Protein AF-A0AA86VGI3-F1 (afdb_monomer_lite)

Foldseek 3Di:
DDPDDDDDDDDDDPDDDQDDQPDKDKDKDKDWDDPDPCGVVQLVCLQVVLVKAWPDKDKDFDPPDPDPPPPPPPPRDPDDTTIMIITMITDHPVDPSNVSSVVSVVVD

Secondary structure (DSSP, 8-state):
-------------SSPP---SSS---EEEEEE--S-TTHHHHHHHHHHTTT--EEEEEEEE-TT-------SSS----PPPPEEEEEEESS-TTSHHHHHHHHHTT--

InterPro domains:
  IPR002912 ACT domain [PS51671] (28-108)
  IPR018528 Prephenate dehydratase, conserved site [PS00858] (54-61)
  IPR045865 ACT-like domain [SSF55021] (9-106)

pLDDT: mean 83.91, std 16.11, range [47.12, 97.94]

Radius of gyration: 18.21 Å; chains: 1; bounding box: 41×30×55 Å

Organism: NCBI:txid92480

Structure (mmCIF, N/CA/C/O backbone):
data_AF-A0AA86VGI3-F1
#
_entry.id   AF-A0AA86VGI3-F1
#
loop_
_atom_site.group_PDB
_atom_site.id
_atom_site.type_symbol
_atom_site.label_atom_id
_atom_site.label_alt_id
_atom_site.label_comp_id
_atom_site.label_asym_id
_atom_site.label_entity_id
_atom_site.label_seq_id
_atom_site.pdbx_PDB_ins_code
_atom_site.Cartn_x
_atom_site.Cartn_y
_atom_site.Cartn_z
_atom_site.occupancy
_atom_site.B_iso_or_equiv
_atom_site.auth_seq_id
_atom_site.auth_comp_id
_atom_site.auth_asym_id
_atom_site.auth_atom_id
_atom_site.pdbx_PDB_model_num
ATOM 1 N N . ASP A 1 1 ? 21.665 -10.154 22.690 1.00 64.69 1 ASP A N 1
ATOM 2 C CA . ASP A 1 1 ? 20.332 -10.640 22.320 1.00 64.69 1 ASP A CA 1
ATOM 3 C C . ASP A 1 1 ? 19.443 -9.427 22.180 1.00 64.69 1 ASP A C 1
ATOM 5 O O . ASP A 1 1 ? 19.381 -8.642 23.121 1.00 64.69 1 ASP A O 1
ATOM 9 N N . ASP A 1 2 ? 18.902 -9.194 20.989 1.00 74.00 2 ASP A N 1
ATOM 10 C CA . ASP A 1 2 ? 18.098 -8.004 20.701 1.00 74.00 2 ASP A CA 1
ATOM 11 C C . ASP A 1 2 ? 16.620 -8.390 20.852 1.00 74.00 2 ASP A C 1
ATOM 13 O O . ASP A 1 2 ? 16.109 -9.223 20.109 1.00 74.00 2 ASP A O 1
ATOM 17 N N . GLY A 1 3 ? 15.941 -7.865 21.875 1.00 77.88 3 GLY A N 1
ATOM 18 C CA . GLY A 1 3 ? 14.634 -8.353 22.350 1.00 77.88 3 GLY A CA 1
ATOM 19 C C . GLY A 1 3 ? 13.433 -8.061 21.438 1.00 77.88 3 GLY A C 1
ATOM 20 O O . GLY A 1 3 ? 12.292 -8.141 21.889 1.00 77.88 3 GLY A O 1
ATOM 21 N N . ALA A 1 4 ? 13.659 -7.692 20.178 1.00 84.31 4 ALA A N 1
ATOM 22 C CA . ALA A 1 4 ? 12.652 -7.154 19.265 1.00 84.31 4 ALA A CA 1
ATOM 23 C C . ALA A 1 4 ? 12.276 -8.132 18.136 1.00 84.31 4 ALA A C 1
ATOM 25 O O . ALA A 1 4 ? 12.256 -7.776 16.957 1.00 84.31 4 ALA A O 1
ATOM 26 N N . HIS A 1 5 ? 11.951 -9.379 18.476 1.00 91.56 5 HIS A N 1
ATOM 27 C CA . HIS A 1 5 ? 11.417 -10.341 17.509 1.00 91.56 5 HIS A CA 1
ATOM 28 C C . HIS A 1 5 ? 9.892 -10.296 17.487 1.00 91.56 5 HIS A C 1
ATOM 30 O O . HIS A 1 5 ? 9.224 -10.708 18.433 1.00 91.56 5 HIS A O 1
ATOM 36 N N . VAL A 1 6 ? 9.333 -9.818 16.377 1.00 93.38 6 VAL A N 1
ATOM 37 C CA . VAL A 1 6 ? 7.885 -9.752 16.168 1.00 93.38 6 VAL A CA 1
ATOM 38 C C . VAL A 1 6 ? 7.544 -10.401 14.834 1.00 93.38 6 VAL A C 1
ATOM 40 O O . VAL A 1 6 ? 8.138 -10.083 13.808 1.00 93.38 6 VAL A O 1
ATOM 43 N N . THR A 1 7 ? 6.559 -11.300 14.843 1.00 94.44 7 THR A N 1
ATOM 44 C CA . THR A 1 7 ? 5.993 -11.897 13.626 1.00 94.44 7 THR A CA 1
ATOM 45 C C . THR A 1 7 ? 4.589 -11.350 13.406 1.00 94.44 7 THR A C 1
ATOM 47 O O . THR A 1 7 ? 3.741 -11.432 14.294 1.00 94.44 7 THR A O 1
ATOM 50 N N . ARG A 1 8 ? 4.328 -10.794 12.220 1.00 94.38 8 ARG A N 1
ATOM 51 C CA . ARG A 1 8 ? 3.002 -10.299 11.831 1.00 94.38 8 ARG A CA 1
ATOM 52 C C . ARG A 1 8 ? 2.252 -11.368 11.039 1.00 94.38 8 ARG A C 1
ATOM 54 O O . ARG A 1 8 ? 2.747 -11.833 10.017 1.00 94.38 8 ARG A O 1
ATOM 61 N N . PHE A 1 9 ? 1.035 -11.685 11.4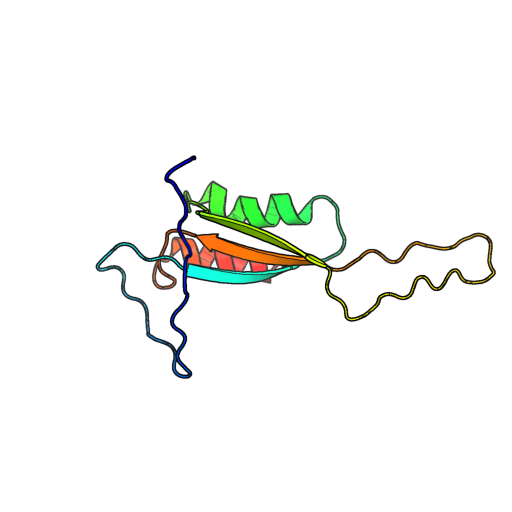69 1.00 96.56 9 PHE A N 1
ATOM 62 C CA . PHE A 1 9 ? 0.120 -12.590 10.770 1.00 96.56 9 PHE A CA 1
ATOM 63 C C . PHE A 1 9 ? -1.018 -11.810 10.099 1.00 96.56 9 PHE A C 1
ATOM 65 O O . PHE A 1 9 ? -1.392 -10.728 10.557 1.00 96.56 9 PHE A O 1
ATOM 72 N N . LEU A 1 10 ? -1.574 -12.369 9.021 1.00 94.62 10 LEU A N 1
ATOM 73 C CA . LEU A 1 10 ? -2.773 -11.864 8.354 1.00 94.62 10 LEU A CA 1
ATOM 74 C C . LEU A 1 10 ? -3.896 -12.895 8.517 1.00 94.62 10 LEU A C 1
ATOM 76 O O . LEU A 1 10 ? -3.688 -14.076 8.245 1.00 94.62 10 LEU A O 1
ATOM 80 N N . ILE A 1 11 ? -5.074 -12.452 8.951 1.00 94.62 11 ILE A N 1
ATOM 81 C CA . ILE A 1 11 ? -6.277 -13.290 9.006 1.00 94.62 11 ILE A CA 1
ATOM 82 C C . ILE A 1 11 ? -7.057 -13.040 7.717 1.00 94.62 11 ILE A C 1
ATOM 84 O O . ILE A 1 11 ? -7.384 -11.894 7.415 1.00 94.62 11 ILE A O 1
ATOM 88 N N . ILE A 1 12 ? -7.332 -14.099 6.958 1.00 94.31 12 ILE A N 1
ATOM 89 C CA . ILE A 1 12 ? -8.018 -14.021 5.663 1.00 94.31 12 ILE A CA 1
ATOM 90 C C . ILE A 1 12 ? -9.376 -14.721 5.722 1.00 94.31 12 ILE A C 1
ATOM 92 O O . ILE A 1 12 ? -9.537 -15.738 6.396 1.00 94.31 12 ILE A O 1
ATOM 96 N N . ALA A 1 13 ? -10.344 -14.177 4.990 1.00 94.25 13 ALA A N 1
ATOM 97 C CA . ALA A 1 13 ? -11.678 -14.735 4.810 1.00 94.25 13 ALA A CA 1
ATOM 98 C C . ALA A 1 13 ? -12.009 -14.794 3.312 1.00 94.25 13 ALA A C 1
ATOM 100 O O . ALA A 1 13 ? -11.400 -14.082 2.514 1.00 94.25 13 ALA A O 1
ATOM 101 N N . ARG A 1 14 ? -12.952 -15.663 2.929 1.00 95.06 14 ARG A N 1
ATOM 102 C CA . ARG A 1 14 ? -13.429 -15.748 1.538 1.00 95.06 14 ARG A CA 1
ATOM 103 C C . ARG A 1 14 ? -14.282 -14.544 1.158 1.00 95.06 14 ARG A C 1
ATOM 105 O O . ARG A 1 14 ? -14.101 -13.996 0.077 1.00 95.06 14 ARG A O 1
ATOM 112 N N . ASP A 1 15 ? -15.187 -14.158 2.050 1.00 94.75 15 ASP A N 1
ATOM 113 C CA . ASP A 1 15 ? -16.110 -13.060 1.802 1.00 94.75 15 ASP A CA 1
ATOM 114 C C . ASP A 1 15 ? -15.476 -11.723 2.205 1.00 94.75 15 ASP A C 1
ATOM 116 O O . ASP A 1 15 ? -14.847 -11.632 3.269 1.00 94.75 15 ASP A O 1
ATOM 120 N N . PRO A 1 16 ? -15.622 -10.676 1.375 1.00 87.81 16 PRO A N 1
ATOM 121 C CA . PRO A 1 16 ? -15.065 -9.371 1.674 1.00 87.81 16 PRO A CA 1
ATOM 122 C C . PRO A 1 16 ? -15.809 -8.729 2.845 1.00 87.81 16 PRO A C 1
ATOM 124 O O . PRO A 1 16 ? -17.038 -8.688 2.892 1.00 87.81 16 PRO A O 1
ATOM 127 N N . ILE A 1 17 ? -15.049 -8.157 3.773 1.00 86.19 17 ILE A N 1
ATOM 128 C CA . ILE A 1 17 ? -15.594 -7.279 4.806 1.00 86.19 17 ILE A CA 1
ATOM 129 C C . ILE A 1 17 ? -15.659 -5.877 4.208 1.00 86.19 17 ILE A C 1
ATOM 131 O O . ILE A 1 17 ? -14.635 -5.354 3.771 1.00 86.19 17 ILE A O 1
ATOM 135 N N . ILE A 1 18 ? -16.845 -5.265 4.196 1.00 85.75 18 ILE A N 1
ATOM 136 C CA . ILE A 1 18 ? -17.011 -3.878 3.749 1.00 85.75 18 ILE A CA 1
ATOM 137 C C . ILE A 1 18 ? -16.349 -2.967 4.795 1.00 85.75 18 ILE A C 1
ATOM 139 O O . ILE A 1 18 ? -16.802 -2.943 5.943 1.00 85.75 18 ILE A O 1
ATOM 143 N N . PRO A 1 19 ? -15.266 -2.248 4.453 1.00 85.31 19 PRO A N 1
ATOM 144 C CA . PRO A 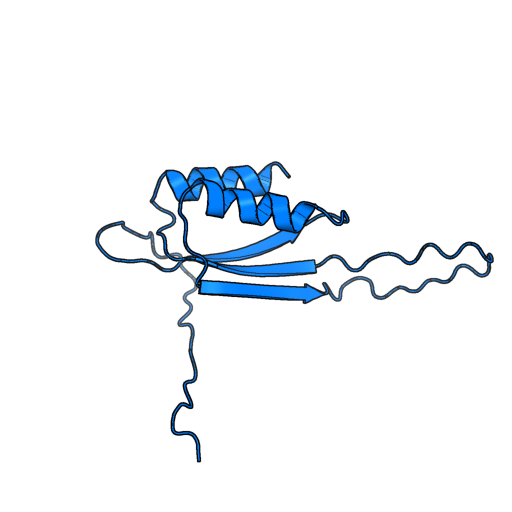1 19 ? -14.557 -1.435 5.426 1.00 85.31 19 PRO A CA 1
ATOM 145 C C . PRO A 1 19 ? -15.323 -0.134 5.696 1.00 85.31 19 PRO A C 1
ATOM 147 O O . PRO A 1 19 ? -15.827 0.505 4.776 1.00 85.31 19 PRO A O 1
ATOM 150 N N . GLY A 1 20 ? -15.404 0.257 6.968 1.00 91.38 20 GLY A N 1
ATOM 151 C CA . GLY A 1 20 ? -15.928 1.552 7.395 1.00 91.38 20 GLY A CA 1
ATOM 152 C C . GLY A 1 20 ? -14.846 2.632 7.408 1.00 91.38 20 GLY A C 1
ATOM 153 O O . GLY A 1 20 ? -13.759 2.464 6.852 1.00 91.38 20 GLY A O 1
ATOM 154 N N . THR A 1 21 ? -15.137 3.746 8.072 1.00 92.38 21 THR A N 1
ATOM 155 C CA . THR A 1 21 ? -14.181 4.834 8.361 1.00 92.38 21 THR A CA 1
ATOM 156 C C . THR A 1 21 ? -14.217 5.236 9.840 1.00 92.38 21 THR A C 1
ATOM 158 O O . THR A 1 21 ? -13.820 6.336 10.205 1.00 92.38 21 THR A O 1
ATOM 161 N N . ASP A 1 22 ? -14.745 4.363 10.696 1.00 94.25 22 ASP A N 1
ATOM 162 C CA . ASP A 1 22 ? -14.990 4.567 12.129 1.00 94.25 22 ASP A CA 1
ATOM 163 C C . ASP A 1 22 ? -13.735 4.407 13.002 1.00 94.25 22 ASP A C 1
ATOM 165 O O . ASP A 1 22 ? -13.737 4.761 14.180 1.00 94.25 22 ASP A O 1
ATOM 169 N N . ARG A 1 23 ? -12.648 3.882 12.432 1.00 93.38 23 ARG A N 1
ATOM 170 C CA . ARG A 1 23 ? -11.364 3.647 13.102 1.00 93.38 23 ARG A CA 1
ATOM 171 C C . ARG A 1 23 ? -10.219 3.654 12.087 1.00 93.38 23 ARG A C 1
ATOM 173 O O . ARG A 1 23 ? -10.487 3.661 10.888 1.00 93.38 23 ARG A O 1
ATOM 180 N N . PRO A 1 24 ? -8.948 3.626 12.518 1.00 93.00 24 PRO A N 1
ATOM 181 C CA . PRO A 1 24 ? -7.834 3.449 11.596 1.00 93.00 24 PRO A CA 1
ATOM 182 C C . PRO A 1 24 ? -7.923 2.104 10.866 1.00 93.00 24 PRO A C 1
ATOM 184 O O . PRO A 1 24 ? -8.125 1.058 11.489 1.00 93.00 24 PRO A O 1
ATOM 187 N N . TYR A 1 25 ? -7.734 2.133 9.549 1.00 95.56 25 TYR A N 1
ATOM 188 C CA . TYR A 1 25 ? -7.683 0.946 8.700 1.00 95.56 25 TYR A CA 1
ATOM 189 C C . TYR A 1 25 ? -6.313 0.820 8.049 1.00 95.56 25 TYR A C 1
ATOM 191 O O . TYR A 1 25 ? -5.644 1.809 7.755 1.00 95.56 25 TYR A O 1
ATOM 199 N N . LYS A 1 26 ? -5.922 -0.426 7.792 1.00 95.69 26 LYS A N 1
ATOM 200 C CA . LYS A 1 26 ? -4.810 -0.757 6.911 1.00 95.69 26 LYS A CA 1
ATOM 201 C C . LYS A 1 26 ? -5.369 -1.496 5.709 1.00 95.69 26 LYS A C 1
ATOM 203 O O . LYS A 1 26 ? -6.094 -2.474 5.882 1.00 95.69 26 LYS A O 1
ATOM 208 N N . THR A 1 27 ? -5.013 -1.035 4.522 1.00 95.88 27 THR A N 1
ATOM 209 C CA . THR A 1 27 ? -5.381 -1.669 3.261 1.00 95.88 27 THR A CA 1
ATOM 210 C C . THR A 1 27 ? -4.128 -2.250 2.625 1.00 95.88 27 THR A C 1
ATOM 212 O O . THR A 1 27 ? -3.099 -1.581 2.555 1.00 95.88 27 THR A O 1
ATOM 215 N N . SER A 1 28 ? -4.222 -3.499 2.176 1.00 95.81 28 SER A N 1
ATOM 216 C CA . SER A 1 28 ? -3.156 -4.201 1.466 1.00 95.81 28 SER A CA 1
ATOM 217 C C . SER A 1 28 ? -3.589 -4.426 0.024 1.00 95.81 28 SER A C 1
ATOM 219 O O . SER A 1 28 ? -4.671 -4.969 -0.203 1.00 95.81 28 SER A O 1
ATOM 221 N N . ILE A 1 29 ? -2.756 -4.036 -0.941 1.00 95.06 29 ILE A N 1
ATOM 222 C CA . ILE A 1 29 ? -2.995 -4.302 -2.365 1.00 95.06 29 ILE A CA 1
ATOM 223 C C . ILE A 1 29 ? -1.771 -4.949 -3.010 1.00 95.06 29 ILE A C 1
ATOM 225 O O . ILE A 1 29 ? -0.645 -4.841 -2.516 1.00 95.06 29 ILE A O 1
ATOM 229 N N . VAL A 1 30 ? -2.012 -5.601 -4.142 1.00 94.06 30 VAL A N 1
ATOM 230 C CA . VAL A 1 30 ? -0.975 -6.056 -5.061 1.00 94.06 30 VAL A CA 1
ATOM 231 C C . VAL A 1 30 ? -1.284 -5.518 -6.449 1.00 94.06 30 VAL A C 1
ATOM 233 O O . VAL A 1 30 ? -2.434 -5.565 -6.883 1.00 94.06 30 VAL A O 1
ATOM 236 N N . PHE A 1 31 ? -0.272 -5.005 -7.136 1.00 90.44 31 PHE A N 1
ATOM 237 C CA . PHE A 1 31 ? -0.391 -4.543 -8.517 1.00 90.44 31 PHE A CA 1
ATOM 238 C C . PHE A 1 31 ? 0.890 -4.851 -9.296 1.00 90.44 31 PHE A C 1
ATOM 240 O O . PHE A 1 31 ? 1.942 -5.119 -8.712 1.00 90.44 31 PHE A O 1
ATOM 247 N N . SER A 1 32 ? 0.785 -4.861 -10.621 1.00 87.69 32 SER A N 1
ATOM 248 C CA . SER A 1 32 ? 1.920 -4.963 -11.538 1.00 87.69 32 SER A CA 1
ATOM 249 C C . SER A 1 32 ? 1.997 -3.697 -12.365 1.00 87.69 32 SER A C 1
ATOM 251 O O . SER A 1 32 ? 0.954 -3.191 -12.762 1.00 87.69 32 SER A O 1
ATOM 253 N N . LEU A 1 33 ? 3.209 -3.260 -12.673 1.00 80.75 33 LEU A N 1
ATOM 254 C CA . LEU A 1 33 ? 3.453 -2.141 -13.573 1.00 80.75 33 LEU A CA 1
ATOM 255 C C . LEU A 1 33 ? 4.076 -2.651 -14.873 1.00 80.75 33 LEU A C 1
ATOM 257 O O . LEU A 1 33 ? 4.649 -3.752 -14.908 1.00 80.75 33 LEU A O 1
ATOM 261 N N . ASP A 1 34 ? 3.937 -1.858 -15.926 1.00 75.44 34 ASP A N 1
ATOM 262 C CA . ASP A 1 34 ? 4.618 -2.095 -17.192 1.00 75.44 34 ASP A CA 1
ATOM 263 C C . ASP A 1 34 ? 6.111 -1.747 -17.104 1.00 75.44 34 ASP A C 1
ATOM 265 O O . ASP A 1 34 ? 6.612 -1.255 -16.093 1.00 75.44 34 ASP A O 1
ATOM 269 N N . GLU A 1 35 ? 6.865 -2.135 -18.130 1.00 69.69 35 GLU A N 1
ATOM 270 C CA . GLU A 1 35 ? 8.325 -2.058 -18.125 1.00 69.69 35 GLU A CA 1
ATOM 271 C C . GLU A 1 35 ? 8.800 -0.639 -18.467 1.00 69.69 35 GLU A C 1
ATOM 273 O O . GLU A 1 35 ? 9.159 -0.357 -19.606 1.00 69.69 35 GLU A O 1
ATOM 278 N N . ASP A 1 36 ? 8.837 0.240 -17.465 1.00 78.94 36 ASP A N 1
ATOM 279 C CA . ASP A 1 36 ? 9.502 1.544 -17.539 1.00 78.94 36 ASP A CA 1
ATOM 280 C C . ASP A 1 36 ? 10.164 1.885 -16.179 1.00 78.94 36 ASP A C 1
ATOM 282 O O . ASP A 1 36 ? 9.606 1.580 -15.124 1.00 78.94 36 ASP A O 1
ATOM 286 N N . PRO A 1 37 ? 11.386 2.451 -16.141 1.00 77.00 37 PRO A N 1
ATOM 287 C CA . PRO A 1 37 ? 12.042 2.855 -14.895 1.00 77.00 37 PRO A CA 1
ATOM 288 C C . PRO A 1 37 ? 11.270 3.857 -14.009 1.00 77.00 37 PRO A C 1
ATOM 290 O O . PRO A 1 37 ? 11.564 3.924 -12.812 1.00 77.00 37 PRO A O 1
ATOM 293 N N . THR A 1 38 ? 10.331 4.647 -14.544 1.00 84.62 38 THR A N 1
ATOM 294 C CA . THR A 1 38 ? 9.622 5.715 -13.807 1.00 84.62 38 THR A CA 1
ATOM 295 C C . THR A 1 38 ? 8.326 5.257 -13.147 1.00 84.62 38 THR A C 1
ATOM 297 O O . THR A 1 38 ? 7.918 5.838 -12.141 1.00 84.62 38 THR A O 1
ATOM 300 N N . VAL A 1 39 ? 7.716 4.179 -13.638 1.00 85.19 39 VAL A N 1
ATOM 301 C CA . VAL A 1 39 ? 6.351 3.752 -13.264 1.00 85.19 39 VAL A CA 1
ATOM 302 C C . VAL A 1 39 ? 6.158 3.531 -11.771 1.00 85.19 39 VAL A C 1
ATOM 304 O O . VAL A 1 39 ? 5.098 3.826 -11.230 1.00 85.19 39 VAL A O 1
ATOM 307 N N . LEU A 1 40 ? 7.174 3.039 -11.052 1.00 89.12 40 LEU A N 1
ATOM 308 C CA . LEU A 1 40 ? 7.042 2.866 -9.606 1.00 89.12 40 LEU A CA 1
ATOM 309 C C . LEU A 1 40 ? 6.948 4.217 -8.893 1.00 89.12 40 LEU A C 1
ATOM 311 O O . LEU A 1 40 ? 6.194 4.353 -7.936 1.00 89.12 40 LEU A O 1
ATOM 315 N N . PHE A 1 41 ? 7.716 5.212 -9.331 1.00 91.38 41 PHE A N 1
ATOM 316 C CA . PHE A 1 41 ? 7.654 6.547 -8.746 1.00 91.38 41 PHE A CA 1
ATOM 317 C C . PHE A 1 41 ? 6.283 7.189 -8.986 1.00 91.38 41 PHE A C 1
ATOM 319 O O . PHE A 1 41 ? 5.704 7.738 -8.049 1.00 91.38 41 PHE A O 1
ATOM 326 N N . GLU A 1 42 ? 5.747 7.058 -10.198 1.00 90.44 42 GLU A N 1
ATOM 327 C CA . GLU A 1 42 ? 4.415 7.550 -10.576 1.00 90.44 42 GLU A CA 1
ATOM 328 C C . GLU A 1 42 ? 3.318 6.882 -9.732 1.00 90.44 42 GLU A C 1
ATOM 330 O O . GLU A 1 42 ? 2.574 7.567 -9.019 1.00 90.44 42 GLU A O 1
ATOM 335 N N . ALA A 1 43 ? 3.351 5.549 -9.646 1.00 91.81 43 ALA A N 1
ATOM 336 C CA . ALA A 1 43 ? 2.439 4.762 -8.825 1.00 91.81 43 ALA A CA 1
ATOM 337 C C . ALA A 1 43 ? 2.485 5.154 -7.335 1.00 91.81 43 ALA A C 1
ATOM 339 O O . ALA A 1 43 ? 1.451 5.289 -6.677 1.00 91.81 43 ALA A O 1
ATOM 340 N N . LEU A 1 44 ? 3.679 5.368 -6.768 1.00 94.50 44 LEU A N 1
ATOM 341 C CA . LEU A 1 44 ? 3.819 5.826 -5.378 1.00 94.50 44 LEU A CA 1
ATOM 342 C C . LEU A 1 44 ? 3.363 7.283 -5.199 1.00 94.50 44 LEU A C 1
ATOM 344 O O . LEU A 1 44 ? 2.828 7.637 -4.142 1.00 94.50 44 LEU A O 1
ATOM 348 N N . GLY A 1 45 ? 3.505 8.111 -6.236 1.00 95.56 45 GLY A N 1
ATOM 349 C CA . GLY A 1 45 ? 2.986 9.474 -6.297 1.00 95.56 45 GLY A CA 1
ATOM 350 C C . GLY A 1 45 ? 1.474 9.539 -6.075 1.00 95.56 45 GLY A C 1
ATOM 351 O O . GLY A 1 45 ? 1.006 10.416 -5.341 1.00 95.56 45 GLY A O 1
ATOM 352 N N . ALA A 1 46 ? 0.715 8.567 -6.596 1.00 94.94 46 ALA A N 1
ATOM 353 C CA . ALA A 1 46 ? -0.736 8.486 -6.407 1.00 94.94 46 ALA A CA 1
ATOM 354 C C . ALA A 1 46 ? -1.155 8.470 -4.921 1.00 94.94 46 ALA A C 1
ATOM 356 O O . ALA A 1 46 ? -2.194 9.043 -4.564 1.00 94.94 46 ALA A O 1
ATOM 357 N N . PHE A 1 47 ? -0.329 7.875 -4.052 1.00 96.94 47 PHE A N 1
ATOM 358 C CA . PHE A 1 47 ? -0.530 7.833 -2.600 1.00 96.94 47 PHE A CA 1
ATOM 359 C C . PHE A 1 47 ? 0.057 9.057 -1.895 1.00 96.94 47 PHE A C 1
ATOM 361 O O . PHE A 1 47 ? -0.620 9.685 -1.073 1.00 96.94 47 PHE A O 1
ATOM 368 N N . ALA A 1 48 ? 1.299 9.414 -2.231 1.00 97.00 48 ALA A N 1
ATOM 369 C CA . ALA A 1 48 ? 2.031 10.494 -1.577 1.00 97.00 48 ALA A CA 1
ATOM 370 C C . ALA A 1 48 ? 1.316 11.846 -1.732 1.00 97.00 48 ALA A C 1
ATOM 372 O O . ALA A 1 48 ? 1.106 12.551 -0.745 1.00 97.00 48 ALA A O 1
ATOM 373 N N . LEU A 1 49 ? 0.834 12.162 -2.940 1.00 96.75 49 LEU A N 1
ATOM 374 C CA . LEU A 1 49 ? 0.111 13.407 -3.234 1.00 96.75 49 LEU A CA 1
ATOM 375 C C . LEU A 1 49 ? -1.237 13.521 -2.500 1.00 96.75 49 LEU A C 1
ATOM 377 O O . LEU A 1 49 ? -1.832 14.595 -2.448 1.00 96.75 49 LEU A O 1
ATOM 381 N N . ARG A 1 50 ? -1.725 12.422 -1.914 1.00 96.81 50 ARG A N 1
ATOM 382 C CA . ARG A 1 50 ? -2.988 12.343 -1.165 1.00 96.81 50 ARG A CA 1
ATOM 383 C C . ARG A 1 50 ? -2.783 12.117 0.332 1.00 96.81 50 ARG A C 1
ATOM 385 O O . ARG A 1 50 ? -3.741 11.791 1.043 1.00 96.81 50 ARG A O 1
ATOM 392 N N . ASN A 1 51 ? -1.552 12.293 0.816 1.00 97.00 51 ASN A N 1
ATOM 393 C CA . ASN A 1 51 ? -1.166 12.080 2.211 1.00 97.00 51 ASN A CA 1
ATOM 394 C C . ASN A 1 51 ? -1.552 10.678 2.725 1.00 97.00 51 ASN A C 1
ATOM 396 O O . ASN A 1 51 ? -2.001 10.520 3.863 1.00 97.00 51 ASN A O 1
ATOM 400 N N . ILE A 1 52 ? -1.457 9.653 1.871 1.00 97.94 52 ILE A N 1
ATOM 401 C CA . ILE A 1 52 ? -1.707 8.260 2.254 1.00 97.94 52 ILE A CA 1
ATOM 402 C C . ILE A 1 52 ? -0.375 7.639 2.677 1.00 97.94 52 ILE A C 1
ATOM 404 O O . ILE A 1 52 ? 0.524 7.469 1.857 1.00 97.94 52 ILE A O 1
ATOM 408 N N . ASN A 1 53 ? -0.250 7.309 3.963 1.00 97.69 53 ASN A N 1
ATOM 409 C CA . ASN A 1 53 ? 0.982 6.750 4.505 1.00 97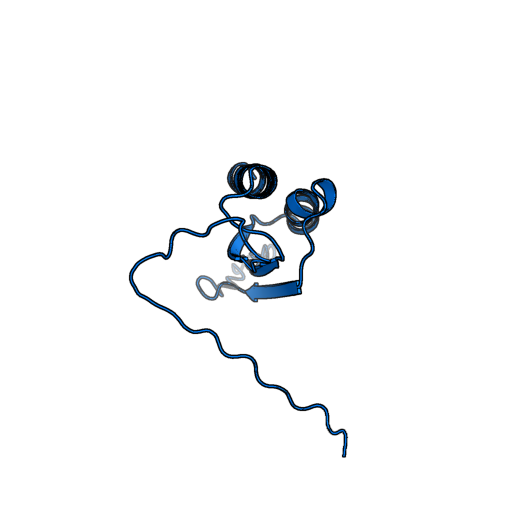.69 53 ASN A CA 1
ATOM 410 C C . ASN A 1 53 ? 1.149 5.280 4.098 1.00 97.69 53 ASN A C 1
ATOM 412 O O . ASN A 1 53 ? 0.226 4.478 4.268 1.00 97.69 53 ASN A O 1
ATOM 416 N N . LEU A 1 54 ? 2.335 4.922 3.603 1.00 97.94 54 LEU A N 1
ATOM 417 C CA . LEU A 1 54 ? 2.694 3.539 3.303 1.00 97.94 54 LEU A CA 1
ATOM 418 C C . LEU A 1 54 ? 3.413 2.930 4.508 1.00 97.94 54 LEU A C 1
ATOM 420 O O . LEU A 1 54 ? 4.384 3.476 5.018 1.00 97.94 54 LEU A O 1
ATOM 424 N N . SER A 1 55 ? 2.955 1.760 4.935 1.00 97.25 55 SER A N 1
ATOM 425 C CA . SER A 1 55 ? 3.555 0.985 6.030 1.00 97.25 55 SER A CA 1
ATOM 426 C C . SER A 1 55 ? 4.320 -0.251 5.545 1.00 97.25 55 SER A C 1
ATOM 428 O O . SER A 1 55 ? 5.031 -0.884 6.324 1.00 97.25 55 SER A O 1
ATOM 430 N N . LYS A 1 56 ? 4.168 -0.612 4.265 1.00 97.75 56 LYS A N 1
ATOM 431 C CA . LYS A 1 56 ? 4.922 -1.672 3.591 1.00 97.75 56 LYS A CA 1
ATOM 432 C C . LYS A 1 56 ? 5.001 -1.378 2.096 1.00 97.75 56 LYS A C 1
ATOM 434 O O . LYS A 1 56 ? 3.998 -0.997 1.500 1.00 97.75 56 LYS A O 1
ATOM 439 N N . ILE A 1 57 ? 6.165 -1.638 1.510 1.00 96.38 57 ILE A N 1
ATOM 440 C CA . ILE A 1 57 ? 6.376 -1.769 0.068 1.00 96.38 57 ILE A CA 1
ATOM 441 C C . ILE A 1 57 ? 7.333 -2.936 -0.171 1.00 96.38 57 ILE A C 1
ATOM 443 O O . ILE A 1 57 ? 8.370 -3.043 0.480 1.00 96.38 57 ILE A O 1
ATOM 447 N N . GLU A 1 58 ? 6.971 -3.843 -1.071 1.00 95.19 58 GLU A N 1
ATOM 448 C CA . GLU A 1 58 ? 7.790 -5.006 -1.401 1.00 95.19 58 GLU A CA 1
ATOM 449 C C . GLU A 1 58 ? 7.616 -5.377 -2.874 1.00 95.19 58 GLU A C 1
ATOM 451 O O . GLU A 1 58 ? 6.499 -5.631 -3.321 1.00 95.19 58 GLU A O 1
ATOM 456 N N . SER A 1 59 ? 8.718 -5.437 -3.623 1.00 90.31 59 SER A N 1
ATOM 457 C CA . SER A 1 59 ? 8.721 -5.894 -5.012 1.00 90.31 59 SER A CA 1
ATOM 458 C C . SER A 1 59 ? 9.091 -7.376 -5.104 1.00 90.31 59 SER A C 1
ATOM 460 O O . SER A 1 59 ? 9.968 -7.879 -4.397 1.00 90.31 59 SER A O 1
ATOM 462 N N . ARG A 1 60 ? 8.415 -8.110 -5.990 1.00 88.81 60 ARG A N 1
ATOM 463 C CA . ARG A 1 60 ? 8.704 -9.516 -6.297 1.00 88.81 60 ARG A CA 1
ATOM 464 C C . ARG A 1 60 ? 8.669 -9.729 -7.813 1.00 88.81 60 ARG A C 1
ATOM 466 O O . ARG A 1 60 ? 7.701 -9.312 -8.443 1.00 88.81 60 ARG A O 1
ATOM 473 N N . PRO A 1 61 ? 9.666 -10.397 -8.417 1.00 84.56 61 PRO A N 1
ATOM 474 C CA . PRO A 1 61 ? 9.636 -10.690 -9.846 1.00 84.56 61 PRO A CA 1
ATOM 475 C C . PRO A 1 61 ? 8.512 -11.685 -10.170 1.00 84.56 61 PRO A C 1
ATOM 477 O O . PRO A 1 61 ? 8.342 -12.700 -9.483 1.00 84.56 61 PRO A O 1
ATOM 480 N N . LEU A 1 62 ? 7.751 -11.419 -11.231 1.00 78.56 62 LEU A N 1
ATOM 481 C CA . LEU A 1 62 ? 6.714 -12.312 -11.731 1.00 78.56 62 LEU A CA 1
ATOM 482 C C . LEU A 1 62 ? 7.374 -13.507 -12.434 1.00 78.56 62 LEU A C 1
ATOM 484 O O . LEU A 1 62 ? 7.986 -13.383 -13.492 1.00 78.56 62 LEU A O 1
ATOM 488 N N . LYS A 1 63 ? 7.235 -14.701 -11.852 1.00 67.06 63 LYS A N 1
ATOM 489 C CA . LYS A 1 63 ? 7.933 -15.923 -12.298 1.00 67.06 63 LYS A CA 1
ATOM 490 C C . LYS A 1 63 ? 7.518 -16.456 -13.680 1.00 67.06 63 LYS A C 1
ATOM 492 O O . LYS A 1 63 ? 8.120 -17.416 -14.144 1.00 67.06 63 LYS A O 1
ATOM 497 N N . GLN A 1 64 ? 6.494 -15.901 -14.331 1.00 57.56 64 GLN A N 1
ATOM 498 C CA . GLN A 1 64 ? 5.846 -16.550 -15.479 1.00 57.56 64 GLN A CA 1
ATOM 499 C C . GLN A 1 64 ? 6.573 -16.438 -16.830 1.00 57.56 64 GLN A C 1
ATOM 501 O O . GLN A 1 64 ? 6.111 -17.060 -17.782 1.00 57.56 64 GLN A O 1
ATOM 506 N N . ARG A 1 65 ? 7.719 -15.749 -16.946 1.00 51.09 65 ARG A N 1
ATOM 507 C CA . ARG A 1 65 ? 8.579 -15.811 -18.151 1.00 51.09 65 ARG A CA 1
ATOM 508 C C . ARG A 1 65 ? 10.068 -15.598 -17.834 1.00 51.09 65 ARG A C 1
ATOM 510 O O . ARG A 1 65 ? 10.593 -14.530 -18.126 1.00 51.09 65 ARG A O 1
ATOM 517 N N . PRO A 1 66 ? 10.797 -16.593 -17.305 1.00 48.81 66 PRO A N 1
ATOM 518 C CA . PRO A 1 66 ? 12.248 -16.524 -17.209 1.00 48.81 66 PRO A CA 1
ATOM 519 C C . PRO A 1 66 ? 12.867 -16.968 -18.542 1.00 48.81 66 PRO A C 1
ATOM 521 O O . PRO A 1 66 ? 13.699 -17.865 -18.559 1.00 48.81 66 PRO A O 1
ATOM 524 N N . SER A 1 67 ? 12.437 -16.418 -19.682 1.00 48.34 67 SER A N 1
ATOM 525 C CA . SER A 1 67 ? 13.117 -16.725 -20.942 1.00 48.34 67 SER A CA 1
ATOM 526 C C . SER A 1 67 ? 14.138 -15.637 -21.207 1.00 48.34 67 SER A C 1
ATOM 528 O O . SER A 1 67 ? 13.866 -14.656 -21.895 1.00 48.34 67 SER A O 1
ATOM 530 N N . ARG A 1 68 ? 15.343 -15.849 -20.672 1.00 48.75 68 ARG A N 1
ATOM 531 C CA . ARG A 1 68 ? 16.555 -15.510 -21.415 1.00 48.75 68 ARG A CA 1
ATOM 532 C C . ARG A 1 68 ? 16.558 -16.384 -22.669 1.00 48.75 68 ARG A C 1
ATOM 534 O O . ARG A 1 68 ? 17.272 -17.377 -22.723 1.00 48.75 68 ARG A O 1
ATOM 541 N N . THR A 1 69 ? 15.721 -16.065 -23.647 1.00 47.12 69 THR A N 1
ATOM 542 C CA . THR A 1 69 ? 16.036 -16.452 -25.015 1.00 47.12 69 THR A CA 1
ATOM 543 C C . THR A 1 69 ? 17.037 -15.405 -25.458 1.00 47.12 69 THR A C 1
ATOM 545 O O . THR A 1 69 ? 16.680 -14.291 -25.824 1.00 47.12 69 THR A O 1
ATOM 548 N N . VAL A 1 70 ? 18.312 -15.728 -25.264 1.00 52.28 70 VAL A N 1
ATOM 549 C CA . VAL A 1 70 ? 19.338 -15.189 -26.142 1.00 52.28 70 VAL A CA 1
ATOM 550 C C . VAL A 1 70 ? 18.982 -15.831 -27.476 1.00 52.28 70 VAL A C 1
ATOM 552 O O . VAL A 1 70 ? 19.158 -17.038 -27.623 1.00 52.28 70 VAL A O 1
ATOM 555 N N . ASP A 1 71 ? 18.323 -15.094 -28.368 1.00 50.12 71 ASP A N 1
ATOM 556 C CA . ASP A 1 71 ? 18.338 -15.514 -29.765 1.00 50.12 71 ASP A CA 1
ATOM 557 C C . ASP A 1 71 ? 19.819 -15.632 -30.147 1.00 50.12 71 ASP A C 1
ATOM 559 O O . ASP A 1 71 ? 20.628 -14.816 -29.712 1.00 50.12 71 ASP A O 1
ATOM 563 N N . ASP A 1 72 ? 20.204 -16.644 -30.924 1.00 56.75 72 ASP A N 1
ATOM 564 C CA . ASP A 1 72 ? 21.594 -16.829 -31.381 1.00 56.75 72 ASP A CA 1
ATOM 565 C C . ASP A 1 72 ? 22.097 -15.657 -32.264 1.00 56.75 72 ASP A C 1
ATOM 567 O O . ASP A 1 72 ? 23.222 -15.667 -32.769 1.00 56.75 72 ASP A O 1
ATOM 571 N N . SER A 1 73 ? 21.276 -14.621 -32.459 1.00 61.62 73 SER A N 1
ATOM 572 C CA . SER A 1 73 ? 21.709 -13.308 -32.901 1.00 61.62 73 SER A CA 1
ATOM 573 C C . SER A 1 73 ? 22.405 -12.570 -31.751 1.00 61.62 73 SER A C 1
ATOM 575 O O . SER A 1 73 ? 21.910 -12.464 -30.634 1.00 61.62 73 SER A O 1
ATOM 577 N N . ASN A 1 74 ? 23.550 -11.956 -32.038 1.00 55.00 74 ASN A N 1
ATOM 578 C CA . ASN A 1 74 ? 24.302 -11.089 -31.118 1.00 55.00 74 ASN A CA 1
ATOM 579 C C . ASN A 1 74 ? 23.538 -9.806 -30.673 1.00 55.00 74 ASN A C 1
ATOM 581 O O . ASN A 1 74 ? 24.148 -8.849 -30.203 1.00 55.00 74 ASN A O 1
ATOM 585 N N . GLU A 1 75 ? 22.211 -9.780 -30.809 1.00 59.62 75 GLU A N 1
ATOM 586 C CA . GLU A 1 75 ? 21.275 -8.703 -30.484 1.00 59.62 75 GLU A CA 1
ATOM 587 C C . GLU A 1 75 ? 20.203 -9.220 -29.505 1.00 59.62 75 GLU A C 1
ATOM 589 O O . GLU A 1 75 ? 18.998 -9.081 -29.702 1.00 59.62 75 GLU A O 1
ATOM 594 N N . GLY A 1 76 ? 20.638 -9.869 -28.424 1.00 50.22 76 GLY A N 1
ATOM 595 C CA . GLY A 1 76 ? 19.745 -10.332 -27.365 1.00 50.22 76 GLY A CA 1
ATOM 596 C C . GLY A 1 76 ? 19.190 -9.165 -26.543 1.00 50.22 76 GLY A C 1
ATOM 597 O O . GLY A 1 76 ? 19.838 -8.694 -25.609 1.00 50.22 76 GLY A O 1
ATOM 598 N N . SER A 1 77 ? 17.970 -8.721 -26.848 1.00 50.91 77 SER A N 1
ATOM 599 C CA . SER A 1 77 ? 17.179 -7.879 -25.945 1.00 50.91 77 SER A CA 1
ATOM 600 C C . SER A 1 77 ? 16.848 -8.680 -24.682 1.00 50.91 77 SER A C 1
ATOM 602 O O . SER A 1 77 ? 16.081 -9.645 -24.713 1.00 50.91 77 SER A O 1
ATOM 604 N N . ALA A 1 78 ? 17.459 -8.313 -23.555 1.00 54.69 78 ALA A N 1
ATOM 605 C CA . ALA A 1 78 ? 17.116 -8.885 -22.262 1.00 54.69 78 ALA A CA 1
ATOM 606 C C . ALA A 1 78 ? 15.666 -8.511 -21.926 1.00 54.69 78 ALA A C 1
ATOM 608 O O . ALA A 1 78 ? 15.380 -7.374 -21.560 1.00 54.69 78 ALA A O 1
ATOM 609 N N . LYS A 1 79 ? 14.744 -9.468 -22.055 1.00 52.81 79 LYS A N 1
ATOM 610 C CA . LYS A 1 79 ? 13.344 -9.267 -21.678 1.00 52.81 79 LYS A CA 1
ATOM 611 C C . LYS A 1 79 ? 13.272 -9.028 -20.169 1.00 52.81 79 LYS A C 1
ATOM 613 O O . LYS A 1 79 ? 13.697 -9.890 -19.393 1.00 52.81 79 LYS A O 1
ATOM 618 N N . SER A 1 80 ? 12.818 -7.840 -19.775 1.00 56.34 80 SER A N 1
ATOM 619 C CA . SER A 1 80 ? 12.821 -7.410 -18.380 1.00 56.34 80 SER A CA 1
ATOM 620 C C . SER A 1 80 ? 11.819 -8.226 -17.563 1.00 56.34 80 SER A C 1
ATOM 622 O O . SER A 1 80 ? 10.876 -8.830 -18.079 1.00 56.34 80 SER A O 1
ATOM 624 N N . PHE A 1 81 ? 12.055 -8.314 -16.258 1.00 60.44 81 PHE A N 1
ATOM 625 C CA . PHE A 1 81 ? 11.126 -8.982 -15.358 1.00 60.44 81 PHE A CA 1
ATOM 626 C C . PHE A 1 81 ? 9.953 -8.042 -15.089 1.00 60.44 81 PHE A C 1
ATOM 628 O O . PHE A 1 81 ? 10.147 -6.964 -14.537 1.00 60.44 81 PHE A O 1
ATOM 635 N N . ARG A 1 82 ? 8.722 -8.469 -15.385 1.00 73.31 82 ARG A N 1
ATOM 636 C CA . ARG A 1 82 ? 7.541 -7.815 -14.804 1.00 73.31 82 ARG A CA 1
ATOM 637 C C . ARG A 1 82 ? 7.566 -8.007 -13.287 1.00 73.31 82 ARG A C 1
ATOM 639 O O . ARG A 1 82 ? 7.804 -9.122 -12.817 1.00 73.31 82 ARG A O 1
ATOM 646 N N . TYR A 1 83 ? 7.321 -6.949 -12.520 1.00 83.25 83 TYR A N 1
ATOM 647 C CA . TYR A 1 83 ? 7.298 -6.997 -11.055 1.0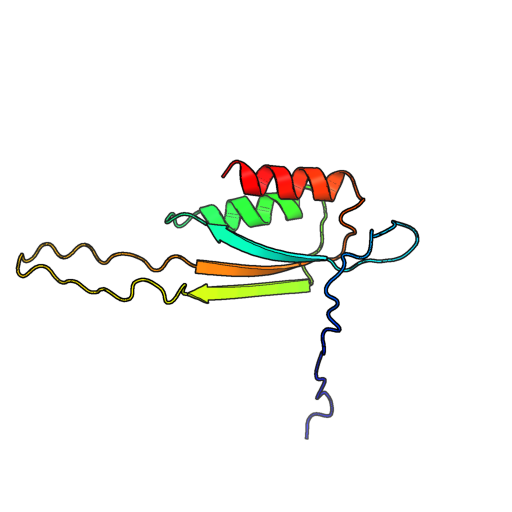0 83.25 83 TYR A CA 1
ATOM 648 C C . TYR A 1 83 ? 5.868 -6.942 -10.519 1.00 83.25 83 TYR A C 1
ATOM 650 O O . TYR A 1 83 ? 5.003 -6.265 -11.068 1.00 83.25 83 TYR A O 1
ATOM 658 N N . LEU A 1 84 ? 5.639 -7.655 -9.418 1.00 89.69 84 LEU A N 1
ATOM 659 C CA . LEU A 1 84 ? 4.506 -7.448 -8.527 1.00 89.69 84 LEU A CA 1
ATOM 660 C C . LEU A 1 84 ? 4.964 -6.589 -7.355 1.00 89.69 84 LEU A C 1
ATOM 662 O O . LEU A 1 84 ? 5.979 -6.895 -6.725 1.00 89.69 84 LEU A O 1
ATOM 666 N N . PHE A 1 85 ? 4.189 -5.564 -7.038 1.00 92.19 85 PHE A N 1
ATOM 667 C CA . PHE A 1 85 ? 4.382 -4.721 -5.871 1.00 92.19 85 PHE A CA 1
ATOM 668 C C . PHE A 1 85 ? 3.286 -5.011 -4.855 1.00 92.19 85 PHE A C 1
ATOM 670 O O . PHE A 1 85 ? 2.102 -4.895 -5.158 1.00 92.19 85 PHE A O 1
ATOM 677 N N . TYR A 1 86 ? 3.694 -5.396 -3.650 1.00 95.38 86 TYR A N 1
ATOM 678 C CA . TYR A 1 86 ? 2.825 -5.551 -2.491 1.00 95.38 86 TYR A CA 1
ATOM 679 C C . TYR A 1 86 ? 2.975 -4.311 -1.624 1.00 95.38 86 TYR A C 1
ATOM 681 O O . TYR A 1 86 ? 4.081 -4.027 -1.152 1.00 95.38 86 TYR A O 1
ATOM 689 N N . ILE A 1 87 ? 1.880 -3.592 -1.392 1.00 96.69 87 ILE A N 1
ATOM 690 C CA . ILE A 1 87 ? 1.892 -2.415 -0.525 1.00 96.69 87 ILE A CA 1
ATOM 691 C C . ILE A 1 87 ? 0.835 -2.535 0.569 1.00 96.69 87 ILE A C 1
ATOM 693 O O . ILE A 1 87 ? -0.277 -2.998 0.318 1.00 96.69 87 ILE A O 1
ATOM 697 N N . ASP A 1 88 ? 1.190 -2.076 1.768 1.00 97.81 88 ASP A N 1
ATOM 698 C CA . ASP A 1 88 ? 0.240 -1.834 2.853 1.00 97.81 88 ASP A CA 1
ATOM 699 C C . ASP A 1 88 ? 0.200 -0.332 3.122 1.00 97.81 88 ASP A C 1
ATOM 701 O O . ASP A 1 88 ? 1.247 0.269 3.372 1.00 97.81 88 ASP A O 1
ATOM 705 N N . PHE A 1 89 ? -0.987 0.263 3.176 1.00 97.69 89 PHE A N 1
ATOM 706 C CA . PHE A 1 89 ? -1.160 1.682 3.481 1.00 97.69 89 PHE A CA 1
ATOM 707 C C . PHE A 1 89 ? -2.236 1.940 4.535 1.00 97.69 89 PHE A C 1
ATOM 709 O O . PHE A 1 89 ? -3.148 1.140 4.741 1.00 97.69 89 PHE A O 1
ATOM 716 N N . GLU A 1 90 ? -2.102 3.061 5.235 1.00 97.38 90 GLU A N 1
ATOM 717 C CA . GLU A 1 90 ? -2.915 3.436 6.397 1.00 97.38 90 GLU A CA 1
ATOM 718 C C . GLU A 1 90 ? -4.118 4.280 5.972 1.00 97.38 90 GLU A C 1
ATOM 720 O O . GLU A 1 90 ? -4.158 5.499 6.150 1.00 97.38 90 GLU A O 1
ATOM 725 N N . ALA A 1 91 ? -5.082 3.620 5.337 1.00 96.69 91 ALA A N 1
ATOM 726 C CA . ALA A 1 91 ? -6.366 4.202 4.976 1.00 96.69 91 ALA A CA 1
ATOM 727 C C . ALA A 1 91 ? -7.395 3.102 4.679 1.00 96.69 91 ALA A C 1
ATOM 729 O O . ALA A 1 91 ? -7.035 1.962 4.368 1.00 96.69 91 ALA A O 1
ATOM 730 N N . SER A 1 92 ? -8.678 3.447 4.749 1.00 96.25 92 SER A N 1
ATOM 731 C CA . SER A 1 92 ? -9.793 2.575 4.365 1.00 96.25 92 SER A CA 1
ATOM 732 C C . SER A 1 92 ? -10.129 2.703 2.877 1.00 96.25 92 SER A C 1
ATOM 734 O O . SER A 1 92 ? -10.142 3.806 2.335 1.00 96.25 92 SER A O 1
ATOM 736 N N . LEU A 1 93 ? -10.512 1.598 2.225 1.00 93.81 93 LEU A N 1
ATOM 737 C CA . LEU A 1 93 ? -11.049 1.618 0.852 1.00 93.81 93 LEU A CA 1
ATOM 738 C C . LEU A 1 93 ? -12.342 2.445 0.711 1.00 93.81 93 LEU A C 1
ATOM 740 O O . LEU A 1 93 ? -12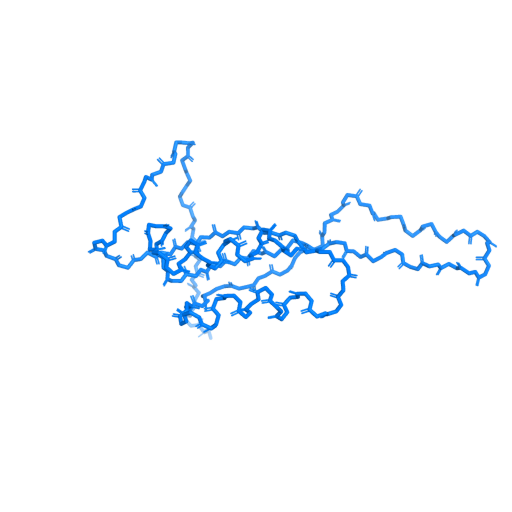.691 2.854 -0.395 1.00 93.81 93 LEU A O 1
ATOM 744 N N . ALA A 1 94 ? -13.052 2.716 1.810 1.00 94.94 94 ALA A N 1
ATOM 745 C CA . ALA A 1 94 ? -14.230 3.579 1.793 1.00 94.94 94 ALA A CA 1
ATOM 746 C C . ALA A 1 94 ? -13.879 5.071 1.631 1.00 94.94 94 ALA A C 1
ATOM 748 O O . ALA A 1 94 ? -14.721 5.855 1.181 1.00 94.94 94 ALA A O 1
ATOM 749 N N . GLU A 1 95 ? -12.646 5.483 1.943 1.00 96.19 95 GLU A N 1
ATOM 750 C CA . GLU A 1 95 ? -12.212 6.876 1.826 1.00 96.19 95 GLU A CA 1
ATOM 751 C C . GLU A 1 95 ? -12.094 7.316 0.359 1.00 96.19 95 GLU A C 1
ATOM 753 O O . GLU A 1 95 ? -11.491 6.642 -0.477 1.00 96.19 95 GLU A O 1
ATOM 758 N N . GLN A 1 96 ? -12.613 8.506 0.044 1.00 95.69 96 GLN A N 1
ATOM 759 C CA . GLN A 1 96 ? -12.606 9.031 -1.326 1.00 95.69 96 GLN A CA 1
ATOM 760 C C . GLN A 1 96 ? -11.183 9.210 -1.881 1.00 95.69 96 GLN A C 1
ATOM 762 O O . GLN A 1 96 ? -10.921 8.894 -3.038 1.00 95.69 96 GLN A O 1
ATOM 767 N N . ARG A 1 97 ? -10.239 9.671 -1.049 1.00 95.94 97 ARG A N 1
ATOM 768 C CA . ARG A 1 97 ? -8.835 9.845 -1.455 1.00 95.94 97 ARG A CA 1
ATOM 769 C C . ARG A 1 97 ? -8.171 8.525 -1.855 1.00 95.94 97 ARG A C 1
ATOM 771 O O . ARG A 1 97 ? -7.342 8.522 -2.755 1.00 95.94 97 ARG A O 1
ATOM 778 N N . VAL A 1 98 ? -8.550 7.417 -1.213 1.00 96.00 98 VAL A N 1
ATOM 779 C CA . VAL A 1 98 ? -8.023 6.086 -1.535 1.00 96.00 98 VAL A CA 1
ATOM 780 C C . VAL A 1 98 ? -8.594 5.618 -2.859 1.00 96.00 98 VAL A C 1
ATOM 782 O O . VAL A 1 98 ? -7.834 5.174 -3.707 1.00 96.00 98 VAL A O 1
ATOM 785 N N . ARG A 1 99 ? -9.903 5.790 -3.077 1.00 94.50 99 ARG A N 1
ATOM 786 C CA . ARG A 1 99 ? -10.533 5.481 -4.368 1.00 94.50 99 ARG A CA 1
ATOM 787 C C . ARG A 1 99 ? -9.841 6.206 -5.521 1.00 94.50 99 ARG A C 1
ATOM 789 O O . ARG A 1 99 ? -9.416 5.550 -6.460 1.00 94.50 99 ARG A O 1
ATOM 796 N N . TYR A 1 100 ? -9.594 7.508 -5.385 1.00 96.12 100 TYR A N 1
ATOM 797 C CA . TYR A 1 100 ? -8.852 8.267 -6.396 1.00 96.12 100 TYR A CA 1
ATOM 798 C C . TYR A 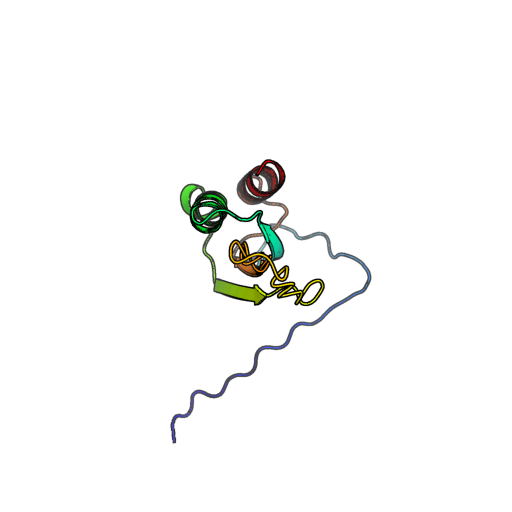1 100 ? -7.396 7.810 -6.574 1.00 96.12 100 TYR A C 1
ATOM 800 O O . TYR A 1 100 ? -6.893 7.826 -7.693 1.00 96.12 100 TYR A O 1
ATOM 808 N N . ALA A 1 101 ? -6.705 7.408 -5.500 1.00 95.88 101 ALA A N 1
ATOM 809 C CA . ALA A 1 101 ? -5.354 6.852 -5.613 1.00 95.88 101 ALA A CA 1
ATOM 810 C C . ALA A 1 101 ? -5.350 5.526 -6.391 1.00 95.88 101 ALA A C 1
ATOM 812 O O . ALA A 1 101 ? -4.497 5.318 -7.246 1.00 95.88 101 ALA A O 1
ATOM 813 N N . LEU A 1 102 ? -6.319 4.648 -6.121 1.00 94.19 102 LEU A N 1
ATOM 814 C CA . LEU A 1 102 ? -6.453 3.359 -6.802 1.00 94.19 102 LEU A CA 1
ATOM 815 C C . LEU A 1 102 ? -6.915 3.505 -8.252 1.00 94.19 102 LEU A C 1
ATOM 817 O O . LEU A 1 102 ? -6.482 2.732 -9.095 1.00 94.19 102 LEU A O 1
ATOM 821 N N . GLU A 1 103 ? -7.770 4.483 -8.547 1.00 93.62 103 GLU A N 1
ATOM 822 C CA . GLU A 1 103 ? -8.140 4.823 -9.920 1.00 93.62 103 GLU A CA 1
ATOM 823 C C . GLU A 1 103 ? -6.910 5.279 -10.709 1.00 93.62 103 GLU A C 1
ATOM 825 O O . GLU A 1 103 ? -6.701 4.780 -11.807 1.00 93.62 103 GLU A O 1
ATOM 830 N N . ASN A 1 104 ? -6.041 6.131 -10.142 1.00 91.62 104 ASN A N 1
ATOM 831 C CA . ASN A 1 104 ? -4.793 6.511 -10.819 1.00 91.62 104 ASN A CA 1
ATOM 832 C C . ASN A 1 104 ? -3.930 5.300 -11.192 1.00 91.62 104 ASN A C 1
ATOM 834 O O . ASN A 1 104 ? -3.437 5.253 -12.309 1.00 91.62 104 ASN A O 1
ATOM 838 N N . LEU A 1 105 ? -3.834 4.304 -10.309 1.00 87.12 105 LEU A N 1
ATOM 839 C CA . LEU A 1 105 ? -3.091 3.067 -10.572 1.00 87.12 105 LEU A CA 1
ATOM 840 C C . LEU A 1 105 ? -3.713 2.160 -11.648 1.00 87.12 105 LEU A C 1
ATOM 842 O O . LEU A 1 105 ? -3.061 1.218 -12.077 1.00 87.12 105 LEU A O 1
ATOM 846 N N . GLN A 1 106 ? -4.984 2.355 -12.016 1.00 77.62 106 GLN A N 1
ATOM 847 C CA . GLN A 1 106 ? -5.652 1.563 -13.061 1.00 77.62 106 GLN A CA 1
ATOM 848 C C . GLN A 1 106 ? -5.509 2.175 -14.458 1.00 77.62 106 GLN A C 1
ATOM 850 O O . GLN A 1 106 ? -5.769 1.485 -15.443 1.00 77.62 106 GLN A O 1
ATOM 855 N N . PHE A 1 107 ? -5.178 3.466 -14.539 1.00 57.94 107 PHE A N 1
ATOM 856 C CA . PHE A 1 107 ? -5.038 4.205 -15.797 1.00 57.94 107 PHE A CA 1
ATOM 857 C C . PHE A 1 107 ? -3.578 4.357 -16.256 1.00 57.94 107 PHE A C 1
ATOM 859 O O . PHE A 1 107 ? -3.351 4.948 -17.311 1.00 57.94 107 PHE A O 1
ATOM 866 N N . GLU A 1 108 ? -2.630 3.826 -15.482 1.00 51.06 108 GLU A N 1
ATOM 867 C CA . GLU A 1 108 ? -1.213 3.639 -15.833 1.00 51.06 108 GLU A CA 1
ATOM 868 C C . GLU A 1 108 ? -0.973 2.189 -16.270 1.00 51.06 108 GLU A C 1
ATOM 870 O O . GLU A 1 108 ? -0.318 2.005 -17.318 1.00 51.06 108 GLU A O 1
#

Sequence (108 aa):
DDGAHVTRFLIIARDPIIPGTDRPYKTSIVFSLDEDPTVLFEALGAFALRNINLSKIESRPLKQRPSRTVDDSNEGSAKSFRYLFYIDFEASLAEQRVRYALENLQFE